Protein AF-A0A1I0ILG6-F1 (afdb_monomer_lite)

Sequence (151 aa):
MEWEKSEDKELNIEYQKSNGNYSIDEIQQIGFRLAKKLNHKEVYAVNWAGEISQEDMTELNALIQGSYPELLNTMKVISENAPDISLNTPLVNSFRKLNNNETTKELERMYLSFVTVTDNNEKMIGFDFLNKWLERELMVFKNIVETSNSD

Organism: NCBI:txid237682

InterPro domains:
  IPR043749 Protein of unknown function DUF5694 [PF18950] (8-149)

pLDDT: mean 91.31, std 6.56, range [51.69, 97.56]

Structure (mmCIF, N/CA/C/O backbone):
data_AF-A0A1I0ILG6-F1
#
_entry.id   AF-A0A1I0ILG6-F1
#
loop_
_atom_site.group_PDB
_atom_site.id
_atom_site.type_symbol
_atom_site.label_atom_id
_atom_site.label_alt_id
_atom_site.label_comp_id
_atom_site.label_asym_id
_atom_site.label_entity_id
_atom_site.label_seq_id
_atom_site.pdbx_PDB_ins_code
_atom_site.Cartn_x
_atom_site.Cartn_y
_atom_site.Cartn_z
_atom_site.occupancy
_atom_site.B_iso_or_equiv
_atom_site.auth_seq_id
_atom_site.auth_comp_id
_atom_site.auth_asym_id
_atom_site.auth_atom_id
_atom_site.pdbx_PDB_model_num
ATOM 1 N N . MET A 1 1 ? -3.965 9.941 5.230 1.00 62.03 1 MET A N 1
ATOM 2 C CA . MET A 1 1 ? -2.756 9.690 6.051 1.00 62.03 1 MET A CA 1
ATOM 3 C C . MET A 1 1 ? -2.742 8.198 6.366 1.00 62.03 1 MET A C 1
ATOM 5 O O . MET A 1 1 ? -3.813 7.615 6.350 1.00 62.03 1 MET A O 1
ATOM 9 N N . GLU A 1 2 ? -1.598 7.549 6.565 1.00 80.88 2 GLU A N 1
ATOM 10 C CA . GLU A 1 2 ? -1.542 6.154 7.048 1.00 80.88 2 GLU A CA 1
ATOM 11 C C . GLU A 1 2 ? -0.856 6.165 8.420 1.00 80.88 2 GLU A C 1
ATOM 13 O O . GLU A 1 2 ? 0.038 6.983 8.613 1.00 80.88 2 GLU A O 1
ATOM 18 N N . TRP A 1 3 ? -1.273 5.303 9.354 1.00 90.31 3 TRP A N 1
ATOM 19 C CA . TRP A 1 3 ? -0.645 5.181 10.680 1.00 90.31 3 TRP A CA 1
ATOM 20 C C . TRP A 1 3 ? 0.233 3.944 10.731 1.00 90.31 3 TRP A C 1
ATOM 22 O O . TRP A 1 3 ? -0.251 2.832 10.483 1.00 90.31 3 TRP A O 1
ATOM 32 N N . GLU A 1 4 ? 1.503 4.130 11.068 1.00 92.94 4 GLU A N 1
ATOM 33 C CA . GLU A 1 4 ? 2.430 3.023 11.266 1.00 92.94 4 GLU A CA 1
ATOM 34 C C . GLU A 1 4 ? 2.115 2.258 12.553 1.00 92.94 4 GLU A C 1
ATOM 36 O O . GLU A 1 4 ? 1.621 2.820 13.530 1.00 92.94 4 GLU A O 1
ATOM 41 N N . LYS A 1 5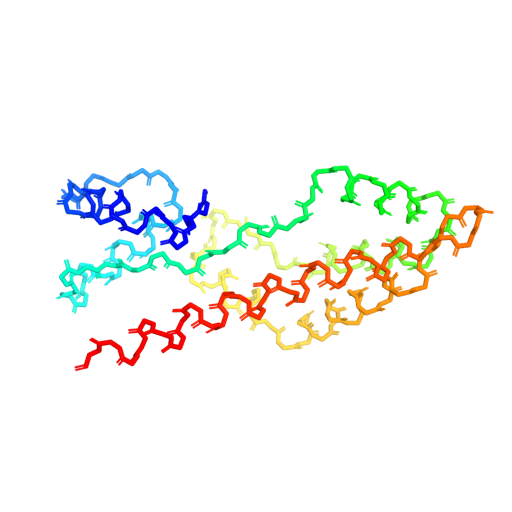 ? 2.451 0.962 12.599 1.00 92.81 5 LYS A N 1
ATOM 42 C CA . LYS A 1 5 ? 2.273 0.139 13.811 1.00 92.81 5 LYS A CA 1
ATOM 43 C C . LYS A 1 5 ? 2.966 0.735 15.048 1.00 92.81 5 LYS A C 1
ATOM 45 O O . LYS A 1 5 ? 2.531 0.499 16.170 1.00 92.81 5 LYS A O 1
ATOM 50 N N . SER A 1 6 ? 4.037 1.501 14.855 1.00 92.50 6 SER A N 1
ATOM 51 C CA . SER A 1 6 ? 4.758 2.231 15.905 1.00 92.50 6 SER A CA 1
ATOM 52 C C . SER A 1 6 ? 3.931 3.353 16.552 1.00 92.50 6 SER A C 1
ATOM 54 O O . SER A 1 6 ? 4.201 3.713 17.696 1.00 92.50 6 SER A O 1
ATOM 56 N N . GLU A 1 7 ? 2.911 3.861 15.861 1.00 94.69 7 GLU A N 1
ATOM 57 C CA . GLU A 1 7 ? 2.070 5.000 16.255 1.00 94.69 7 GLU A CA 1
ATOM 58 C C . GLU A 1 7 ? 0.694 4.560 16.799 1.00 94.69 7 GLU A C 1
ATOM 60 O O . GLU A 1 7 ? -0.251 5.347 16.907 1.00 94.69 7 GLU A O 1
ATOM 65 N N . ASP A 1 8 ? 0.552 3.278 17.147 1.00 94.31 8 ASP A N 1
ATOM 66 C CA . ASP A 1 8 ? -0.710 2.662 17.582 1.00 94.31 8 ASP A CA 1
ATOM 67 C C . ASP A 1 8 ? -1.324 3.363 18.807 1.00 94.31 8 ASP A C 1
ATOM 69 O O . ASP A 1 8 ? -2.544 3.478 18.968 1.00 94.31 8 ASP A O 1
ATOM 73 N N . LYS A 1 9 ? -0.465 3.887 19.684 1.00 95.38 9 LYS A N 1
ATOM 74 C CA . LYS A 1 9 ? -0.883 4.611 20.883 1.00 95.38 9 LYS A CA 1
ATOM 75 C C . LYS A 1 9 ? -1.496 5.964 20.529 1.00 95.38 9 LYS A C 1
ATOM 77 O O . LYS A 1 9 ? -2.545 6.324 21.066 1.00 95.38 9 LYS A O 1
ATOM 82 N N . GLU A 1 10 ? -0.845 6.718 19.655 1.00 96.00 10 GLU A N 1
ATOM 83 C CA . GLU A 1 10 ? -1.292 8.021 19.173 1.00 96.00 10 GLU A CA 1
ATOM 84 C C . GLU A 1 10 ? -2.611 7.885 18.406 1.00 96.00 10 GLU A C 1
ATOM 86 O O . GLU A 1 10 ? -3.558 8.624 18.700 1.00 96.00 10 GLU A O 1
ATOM 91 N N . LEU A 1 11 ? -2.719 6.869 17.540 1.00 95.31 11 LEU A N 1
ATOM 92 C CA . LEU A 1 11 ? -3.955 6.513 16.846 1.00 95.31 11 LEU A CA 1
ATOM 93 C C . LEU A 1 11 ? -5.109 6.301 17.835 1.00 95.31 11 LEU A C 1
ATOM 95 O O . LEU A 1 11 ? -6.198 6.853 17.664 1.00 95.31 11 LEU A O 1
ATOM 99 N N . ASN A 1 12 ? -4.882 5.527 18.899 1.00 96.06 12 ASN A N 1
ATOM 100 C CA . ASN A 1 12 ? -5.921 5.255 19.889 1.00 96.06 12 ASN A CA 1
ATOM 101 C C . ASN A 1 12 ? -6.287 6.485 20.722 1.00 96.06 12 ASN A C 1
ATOM 103 O O . ASN A 1 12 ? -7.463 6.682 21.036 1.00 96.06 12 ASN A O 1
ATOM 107 N N . ILE A 1 13 ? -5.323 7.354 21.041 1.00 96.06 13 ILE A N 1
ATOM 108 C CA . ILE A 1 13 ? -5.608 8.648 21.675 1.00 96.06 13 ILE A CA 1
ATOM 109 C C . ILE A 1 13 ? -6.537 9.480 20.784 1.00 96.06 13 ILE A C 1
ATOM 111 O O . ILE A 1 13 ? -7.475 10.102 21.292 1.00 96.06 13 ILE A O 1
ATOM 115 N N . GLU A 1 14 ? -6.297 9.494 19.475 1.00 95.12 14 GLU A N 1
ATOM 116 C CA . GLU A 1 14 ? -7.154 10.186 18.515 1.00 95.12 14 GLU A CA 1
ATOM 117 C C . GLU A 1 14 ? -8.547 9.544 18.438 1.00 95.12 14 GLU A C 1
ATOM 119 O O . GLU A 1 14 ? -9.552 10.232 18.629 1.00 95.12 14 GLU A O 1
ATOM 124 N N . TYR A 1 15 ? -8.619 8.217 18.301 1.00 95.44 15 TYR A N 1
ATOM 125 C CA . TYR A 1 15 ? -9.870 7.454 18.247 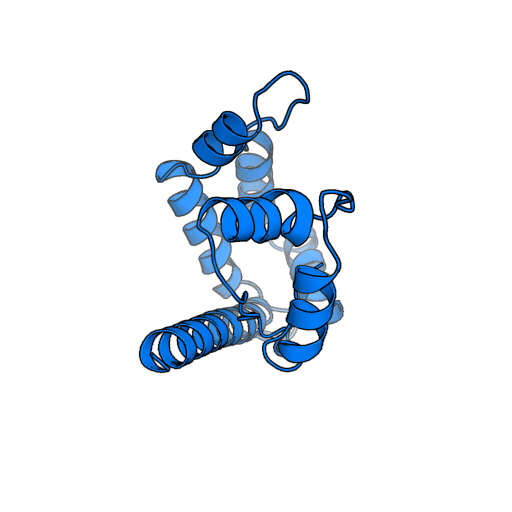1.00 95.44 15 TYR A CA 1
ATOM 126 C C . TYR A 1 15 ? -10.771 7.659 19.477 1.00 95.44 15 TYR A C 1
ATOM 128 O O . TYR A 1 15 ? -12.001 7.740 19.353 1.00 95.44 15 TYR A O 1
ATOM 136 N N . GLN A 1 16 ? -10.195 7.768 20.679 1.00 94.12 16 GLN A N 1
ATOM 137 C CA . GLN A 1 16 ? -10.979 8.058 21.885 1.00 94.12 16 GLN A CA 1
ATOM 138 C C . GLN A 1 16 ? -11.498 9.496 21.932 1.00 94.12 16 GLN A C 1
ATOM 140 O O . GLN A 1 16 ? -12.569 9.740 22.487 1.00 94.12 16 GLN A O 1
ATOM 145 N N . LYS A 1 17 ? -10.765 10.453 21.355 1.00 93.44 17 LYS A N 1
ATOM 146 C CA . LYS A 1 17 ? -11.169 11.866 21.317 1.00 93.44 17 LYS A CA 1
ATOM 147 C C . LYS A 1 17 ? -12.230 12.143 20.251 1.00 93.44 17 LYS A C 1
ATOM 149 O O . LYS A 1 17 ? -13.018 1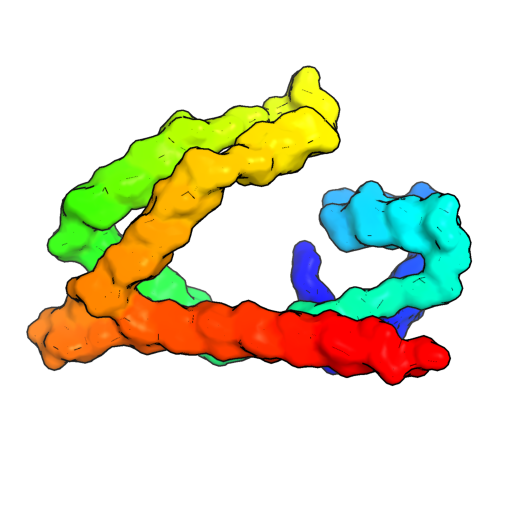3.076 20.420 1.00 93.44 17 LYS A O 1
ATOM 154 N N . SER A 1 18 ? -12.279 11.348 19.180 1.00 88.12 18 SER A N 1
ATOM 155 C CA . SER A 1 18 ? -13.248 11.484 18.086 1.00 88.12 18 SER A CA 1
ATOM 156 C C . SER A 1 18 ? -14.681 11.124 18.519 1.00 88.12 18 SER A C 1
ATOM 158 O O . SER A 1 18 ? -15.190 10.034 18.254 1.00 88.12 18 SER A O 1
ATOM 160 N N . ASN A 1 19 ? -15.365 12.072 19.165 1.00 81.12 19 ASN A N 1
ATOM 161 C CA . ASN A 1 19 ? -16.765 11.973 19.603 1.00 81.12 19 ASN A CA 1
ATOM 162 C C . ASN A 1 19 ? -17.734 12.584 18.577 1.00 81.12 19 ASN A C 1
ATOM 164 O O . ASN A 1 19 ? -18.407 13.576 18.846 1.00 81.12 19 ASN A O 1
ATOM 168 N N . GLY A 1 20 ? -17.784 12.020 17.368 1.00 79.12 20 GLY A N 1
ATOM 169 C CA . GLY A 1 20 ? -18.697 12.480 16.312 1.00 79.12 20 GLY A CA 1
ATOM 170 C C . GLY A 1 20 ? -18.213 13.696 15.512 1.00 79.12 20 GLY A C 1
ATOM 171 O O . GLY A 1 20 ? -18.815 14.015 14.490 1.00 79.12 20 GLY A O 1
ATOM 172 N N . ASN A 1 21 ? -17.115 14.337 15.926 1.00 87.44 21 ASN A N 1
ATOM 173 C CA . ASN A 1 21 ? -16.397 15.324 15.124 1.00 87.44 21 ASN A CA 1
ATOM 174 C C . ASN A 1 21 ? -15.214 14.640 14.426 1.00 87.44 21 ASN A C 1
ATOM 176 O O . ASN A 1 21 ? -14.176 14.415 15.048 1.00 87.44 21 ASN A O 1
ATOM 180 N N . TYR A 1 22 ? -15.409 14.259 13.166 1.00 89.94 22 TYR A N 1
ATOM 181 C CA . TYR A 1 22 ? -14.411 13.555 12.364 1.00 89.94 22 TYR A CA 1
ATOM 182 C C . TYR A 1 22 ? -13.782 14.511 11.353 1.00 89.94 22 TYR A C 1
ATOM 184 O O . TYR A 1 22 ? -14.492 15.282 10.703 1.00 89.94 22 TYR A O 1
ATOM 192 N N . SER A 1 23 ? -12.462 14.434 11.192 1.00 90.06 23 SER A N 1
ATOM 193 C CA . SER A 1 23 ? -11.761 15.095 10.089 1.00 90.06 23 SER A CA 1
ATOM 194 C C . SER A 1 23 ? -12.186 14.498 8.741 1.00 90.06 23 SER A C 1
ATOM 196 O O . SER A 1 23 ? -12.885 13.488 8.693 1.00 90.06 23 SER A O 1
ATOM 198 N N . ILE A 1 24 ? -11.789 15.116 7.626 1.00 88.19 24 ILE A N 1
ATOM 199 C CA . ILE A 1 24 ? -12.087 14.591 6.281 1.00 88.19 24 ILE A CA 1
ATOM 200 C C . ILE A 1 24 ? -11.286 13.318 5.936 1.00 88.19 24 ILE A C 1
ATOM 202 O O . ILE A 1 24 ? -11.551 12.699 4.911 1.00 88.19 24 ILE A O 1
ATOM 206 N N . ASP A 1 25 ? -10.325 12.921 6.775 1.00 89.06 25 ASP A N 1
ATOM 207 C CA . ASP A 1 25 ? -9.470 11.759 6.534 1.00 89.06 25 ASP A CA 1
ATOM 208 C C . ASP A 1 25 ? -10.268 10.439 6.561 1.00 89.06 25 ASP A C 1
ATOM 210 O O . ASP A 1 25 ? -11.179 10.250 7.376 1.00 89.06 25 ASP A O 1
ATOM 214 N N . GLU A 1 26 ? -9.924 9.520 5.655 1.00 87.94 26 GLU A N 1
ATOM 215 C CA . GLU A 1 26 ? -10.604 8.233 5.478 1.00 87.94 26 GLU A CA 1
ATOM 216 C C . GLU A 1 26 ? -10.576 7.368 6.746 1.00 87.94 26 GLU A C 1
ATOM 218 O O . GLU A 1 26 ? -11.582 6.733 7.080 1.00 87.94 26 GLU A O 1
ATOM 223 N N . ILE A 1 27 ? -9.477 7.393 7.506 1.00 92.25 27 ILE A N 1
ATOM 224 C CA . ILE A 1 27 ? -9.346 6.640 8.758 1.00 92.25 27 ILE A CA 1
ATOM 225 C C . ILE A 1 27 ? -10.418 7.087 9.744 1.00 92.25 27 ILE A C 1
ATOM 227 O O . ILE A 1 27 ? -11.045 6.257 10.400 1.00 92.25 27 ILE A O 1
ATOM 231 N N . GLN A 1 28 ? -10.690 8.388 9.825 1.00 93.12 28 GLN A N 1
ATOM 232 C CA . GLN A 1 28 ? -11.725 8.902 10.712 1.00 93.12 28 GLN A CA 1
ATOM 233 C C . GLN A 1 28 ? -13.131 8.693 10.134 1.00 93.12 28 GLN A C 1
ATOM 235 O O . GLN A 1 28 ? -14.037 8.233 10.836 1.00 93.12 28 GLN A O 1
ATOM 240 N N . GLN A 1 29 ? -13.330 9.012 8.851 1.00 90.38 29 GLN A N 1
ATOM 241 C CA . GLN A 1 29 ? -14.644 8.955 8.203 1.00 90.38 29 GLN A CA 1
ATOM 242 C C . GLN A 1 29 ? -15.169 7.534 8.002 1.00 90.38 29 GLN A C 1
ATOM 244 O O . GLN A 1 29 ? -16.384 7.324 8.003 1.00 90.38 29 GLN A O 1
ATOM 249 N N . ILE A 1 30 ? -14.283 6.558 7.840 1.00 89.62 30 ILE A N 1
ATOM 250 C CA . ILE A 1 30 ? -14.647 5.158 7.639 1.00 89.62 30 ILE A CA 1
ATOM 251 C C . ILE A 1 30 ? -14.214 4.343 8.851 1.00 89.62 30 ILE A C 1
ATOM 253 O O . ILE A 1 30 ? -15.076 3.794 9.539 1.00 89.62 30 ILE A O 1
ATOM 257 N N . GLY A 1 31 ? -12.915 4.313 9.153 1.00 92.06 31 GLY A N 1
ATOM 258 C CA . GLY A 1 31 ? -12.340 3.469 10.205 1.00 92.06 31 GLY A CA 1
ATOM 259 C C . GLY A 1 31 ? -12.944 3.726 11.588 1.00 92.06 31 GLY A C 1
ATOM 260 O O . GLY A 1 31 ? -13.585 2.845 12.161 1.00 92.06 31 GLY A O 1
ATOM 261 N N . PHE A 1 32 ? -12.820 4.946 12.118 1.00 95.06 32 PHE A N 1
ATOM 262 C CA . PHE A 1 32 ? -13.303 5.282 13.463 1.00 95.06 32 PHE A CA 1
ATOM 263 C C . PHE A 1 32 ? -14.821 5.176 13.570 1.00 95.06 32 PHE A C 1
ATOM 265 O O . PHE A 1 32 ? -15.345 4.662 14.560 1.00 95.06 32 PHE A O 1
ATOM 272 N N . ARG A 1 33 ? -15.551 5.644 12.552 1.00 93.88 33 ARG A N 1
ATOM 273 C CA . ARG A 1 33 ? -17.017 5.552 12.520 1.00 93.88 33 ARG A CA 1
ATOM 274 C C . ARG A 1 33 ? -17.495 4.103 12.536 1.00 93.88 33 ARG A C 1
ATOM 276 O O . ARG A 1 33 ? -18.440 3.789 13.264 1.00 93.88 33 ARG A O 1
ATOM 283 N N . LEU A 1 34 ? -16.844 3.225 11.774 1.00 93.31 34 LEU A N 1
ATOM 284 C CA . LEU A 1 34 ? -17.146 1.797 11.774 1.00 93.31 34 LEU A CA 1
ATOM 285 C C . LEU A 1 34 ? -16.802 1.160 13.125 1.00 93.31 34 LEU A C 1
ATOM 287 O O . LEU A 1 34 ? -17.647 0.470 13.695 1.00 93.31 34 LEU A O 1
ATOM 291 N N . ALA A 1 35 ? -15.622 1.458 13.673 1.00 94.94 35 ALA A N 1
ATOM 292 C CA . ALA A 1 35 ? -15.172 0.936 14.958 1.00 94.94 35 ALA A CA 1
ATOM 293 C C . ALA A 1 35 ? -16.134 1.301 16.105 1.00 94.94 35 ALA A C 1
ATOM 295 O O . ALA A 1 35 ? -16.563 0.421 16.854 1.00 94.94 35 ALA A O 1
ATOM 296 N N . LYS A 1 36 ? -16.579 2.567 16.179 1.00 94.88 36 LYS A N 1
ATOM 297 C CA . LYS A 1 36 ? -17.588 3.008 17.161 1.00 94.88 36 LYS A CA 1
ATOM 298 C C . LYS A 1 36 ? -18.924 2.293 16.962 1.00 94.88 36 LYS A C 1
ATOM 300 O O . LYS A 1 36 ? -19.527 1.861 17.938 1.00 94.88 36 LYS A O 1
ATOM 305 N N . LYS A 1 37 ? -19.386 2.133 15.714 1.00 94.56 37 LYS A N 1
ATOM 306 C CA . LYS A 1 37 ? -20.655 1.445 15.405 1.00 94.56 37 LYS A CA 1
ATOM 307 C C . LYS A 1 37 ? -20.641 -0.029 15.825 1.00 94.56 37 LYS A C 1
ATOM 309 O O . LYS A 1 37 ? -21.684 -0.563 16.193 1.00 94.56 37 LYS A O 1
ATOM 314 N N . LEU A 1 38 ? -19.477 -0.668 15.765 1.00 95.62 38 LEU A N 1
ATOM 315 C CA . LEU A 1 38 ? -19.255 -2.050 16.193 1.00 95.62 38 LEU A CA 1
ATOM 316 C C . LEU A 1 38 ? -18.852 -2.166 17.677 1.00 95.62 38 LEU A C 1
ATOM 318 O O . LEU A 1 38 ? -18.609 -3.268 18.155 1.00 95.62 38 LEU A O 1
ATOM 322 N N . ASN A 1 39 ? -18.833 -1.055 18.422 1.00 95.31 39 ASN A N 1
ATOM 323 C CA . ASN A 1 39 ? -18.444 -0.979 19.833 1.00 95.31 39 ASN A CA 1
ATOM 324 C C . ASN A 1 39 ? -17.005 -1.450 20.127 1.00 95.31 39 ASN A C 1
ATOM 326 O O . ASN A 1 39 ? -16.730 -1.956 21.217 1.00 95.31 39 ASN A O 1
ATOM 330 N N . HIS A 1 40 ? -16.073 -1.260 19.189 1.00 94.19 40 HIS A N 1
ATOM 331 C CA . HIS A 1 40 ? -14.658 -1.521 19.450 1.00 94.19 40 HIS A CA 1
ATOM 332 C C . HIS A 1 40 ? -14.093 -0.507 20.450 1.00 94.19 40 HIS A C 1
ATOM 334 O O . HIS A 1 40 ? -14.258 0.710 20.296 1.00 94.19 40 HIS A O 1
ATOM 340 N N . LYS A 1 41 ? -13.406 -1.021 21.476 1.00 94.12 41 LYS A N 1
ATOM 341 C CA . LYS A 1 41 ? -12.733 -0.205 22.497 1.00 94.12 41 LYS A CA 1
ATOM 342 C C . LYS A 1 41 ? -11.503 0.498 21.951 1.00 94.12 41 LYS A C 1
ATOM 344 O O . LYS A 1 41 ? -11.221 1.598 22.401 1.00 94.12 41 LYS A O 1
ATOM 349 N N . GLU A 1 42 ? -10.831 -0.100 20.983 1.00 94.62 42 GLU A N 1
ATOM 350 C CA . GLU A 1 42 ? -9.604 0.397 20.368 1.00 94.62 42 GLU A CA 1
ATOM 351 C C . GLU A 1 42 ? -9.576 0.058 18.875 1.00 94.62 42 GLU A C 1
ATOM 353 O O . GLU A 1 42 ? -10.420 -0.692 18.379 1.00 94.62 42 GLU A O 1
ATOM 358 N N . VAL A 1 43 ? -8.642 0.674 18.163 1.00 95.06 43 VAL A N 1
ATOM 359 C CA . VAL A 1 43 ? -8.338 0.429 16.749 1.00 95.06 43 VAL A CA 1
ATOM 360 C C . VAL A 1 43 ? -6.842 0.177 16.622 1.00 95.06 43 VAL A C 1
ATOM 362 O O . VAL A 1 43 ? -6.085 0.659 17.456 1.00 95.06 43 VAL A O 1
ATOM 365 N N . TYR A 1 44 ? -6.410 -0.541 15.590 1.00 95.12 44 TYR A N 1
ATOM 366 C CA . TYR A 1 44 ? -5.002 -0.906 15.455 1.00 95.12 44 TYR A CA 1
ATOM 367 C C . TYR A 1 44 ? -4.401 -0.343 14.174 1.00 95.12 44 TYR A C 1
ATOM 369 O O . TYR A 1 44 ? -4.903 -0.595 13.076 1.00 95.12 44 TYR A O 1
ATOM 377 N N . ALA A 1 45 ? -3.303 0.389 14.318 1.00 95.12 45 ALA A N 1
ATOM 378 C CA . ALA A 1 45 ? -2.414 0.706 13.220 1.00 95.12 45 ALA A CA 1
ATOM 379 C C . ALA A 1 45 ? -1.727 -0.588 12.776 1.00 95.12 45 ALA A C 1
ATOM 381 O O . ALA A 1 45 ? -1.258 -1.367 13.605 1.00 95.12 45 ALA A O 1
ATOM 382 N N . VAL A 1 46 ? -1.678 -0.843 11.471 1.00 94.88 46 VAL A N 1
ATOM 383 C CA . VAL A 1 46 ? -1.018 -2.038 10.913 1.00 94.88 46 VAL A CA 1
ATOM 384 C C . VAL A 1 46 ? -0.035 -1.702 9.802 1.00 94.88 46 VAL A C 1
ATOM 386 O O . VAL A 1 46 ? 0.688 -2.591 9.354 1.00 94.88 46 VAL A O 1
ATOM 389 N N . ASN A 1 47 ? 0.021 -0.437 9.372 1.00 93.56 47 ASN A N 1
ATOM 390 C CA . ASN A 1 47 ? 0.902 -0.028 8.292 1.00 93.56 47 ASN A CA 1
ATOM 391 C C . ASN A 1 47 ? 2.376 -0.158 8.691 1.00 93.56 47 ASN A C 1
ATOM 393 O O . ASN A 1 47 ? 2.741 -0.117 9.871 1.00 93.56 47 ASN A O 1
ATOM 397 N N . TRP A 1 48 ? 3.217 -0.245 7.672 1.00 92.38 48 TRP A N 1
ATOM 398 C CA . TRP A 1 48 ? 4.655 -0.089 7.776 1.00 92.38 48 TRP A CA 1
ATOM 399 C C . TRP A 1 48 ? 5.115 0.647 6.521 1.00 92.38 48 TRP A C 1
ATOM 401 O O . TRP A 1 48 ? 4.925 0.145 5.416 1.00 92.38 48 TRP A O 1
ATOM 411 N N . ALA A 1 49 ? 5.662 1.855 6.668 1.00 79.12 49 ALA A N 1
ATOM 412 C CA . ALA A 1 49 ? 6.039 2.676 5.515 1.00 79.12 49 ALA A CA 1
ATOM 413 C C . ALA A 1 49 ? 7.145 2.026 4.663 1.00 79.12 49 ALA A C 1
ATOM 415 O O . ALA A 1 49 ? 7.215 2.254 3.455 1.00 79.12 49 ALA A O 1
ATOM 416 N N . GLY A 1 50 ? 7.957 1.165 5.282 1.00 84.12 50 GLY A N 1
ATOM 417 C CA . GLY A 1 50 ? 9.051 0.460 4.630 1.00 84.12 50 GLY A CA 1
ATOM 418 C C . GLY A 1 50 ? 10.133 1.390 4.096 1.00 84.12 50 GLY A C 1
ATOM 419 O O . GLY A 1 50 ? 10.278 2.525 4.544 1.00 84.12 50 GLY A O 1
ATOM 420 N N . GLU A 1 51 ? 10.908 0.887 3.138 1.00 86.88 51 GLU A N 1
ATOM 421 C CA . GLU A 1 51 ? 12.037 1.610 2.535 1.00 86.88 51 GLU A CA 1
ATOM 422 C C . GLU A 1 51 ? 11.722 2.179 1.141 1.00 86.88 51 GLU A C 1
ATOM 424 O O . GLU A 1 51 ? 12.631 2.560 0.397 1.00 86.88 51 GLU A O 1
ATOM 429 N N . ILE A 1 52 ? 10.442 2.226 0.751 1.00 89.75 52 ILE A N 1
ATOM 430 C CA . ILE A 1 52 ? 10.041 2.842 -0.519 1.00 89.75 52 ILE A CA 1
ATOM 431 C C . ILE A 1 52 ? 10.117 4.355 -0.360 1.00 89.75 52 ILE A C 1
ATOM 433 O O . ILE A 1 52 ? 9.286 4.981 0.296 1.00 89.75 52 ILE A O 1
ATOM 437 N N . SER A 1 53 ? 11.118 4.951 -0.990 1.00 90.75 53 SER A N 1
ATOM 438 C CA . SER A 1 53 ? 11.312 6.392 -0.992 1.00 90.75 53 SER A CA 1
ATOM 439 C C . SER A 1 53 ? 10.575 7.063 -2.154 1.00 90.75 53 SER A C 1
ATOM 441 O O . SER A 1 53 ? 10.238 6.451 -3.171 1.00 90.75 53 SER A O 1
ATOM 443 N N . GLN A 1 54 ? 10.376 8.377 -2.038 1.00 90.88 54 GLN A N 1
ATOM 444 C CA . GLN A 1 54 ? 9.890 9.199 -3.149 1.00 90.88 54 GLN A CA 1
ATOM 445 C C . GLN A 1 54 ? 10.833 9.135 -4.364 1.00 90.88 54 GLN A C 1
ATOM 447 O O . GLN A 1 54 ? 10.381 9.256 -5.505 1.00 90.88 54 GLN A O 1
ATOM 452 N N . GLU A 1 55 ? 12.135 8.958 -4.129 1.00 93.19 55 GLU A N 1
ATOM 453 C CA . GLU A 1 55 ? 13.138 8.831 -5.185 1.00 93.19 55 GLU A CA 1
ATOM 454 C C . GLU A 1 55 ? 12.929 7.542 -5.983 1.00 93.19 55 GLU A C 1
ATOM 456 O O . GLU A 1 55 ? 12.841 7.622 -7.204 1.00 93.19 55 GLU A O 1
ATOM 461 N N . ASP A 1 56 ? 12.697 6.406 -5.312 1.00 93.56 56 ASP A N 1
ATOM 462 C CA . ASP A 1 56 ? 12.402 5.122 -5.970 1.00 93.56 56 ASP A CA 1
ATOM 463 C C . ASP A 1 56 ? 11.204 5.238 -6.927 1.00 93.56 56 ASP A C 1
ATOM 465 O O . ASP A 1 56 ? 11.254 4.790 -8.074 1.00 93.56 56 ASP A O 1
ATOM 469 N N . MET A 1 57 ? 10.122 5.887 -6.477 1.00 92.31 57 MET A N 1
ATOM 470 C CA . MET A 1 57 ? 8.928 6.103 -7.304 1.00 92.31 57 MET A CA 1
ATOM 471 C C . MET A 1 57 ? 9.212 7.022 -8.496 1.00 92.31 57 MET A C 1
ATOM 473 O O . MET A 1 57 ? 8.716 6.797 -9.602 1.00 92.31 57 MET A O 1
ATOM 477 N N . THR A 1 58 ? 9.991 8.080 -8.266 1.00 95.31 58 THR A N 1
ATOM 478 C CA . THR A 1 58 ? 10.296 9.084 -9.291 1.00 95.31 58 THR A CA 1
ATOM 479 C C . THR A 1 58 ? 11.219 8.505 -10.362 1.00 95.31 58 THR A C 1
ATOM 481 O O . THR A 1 58 ? 10.969 8.718 -11.549 1.00 95.31 58 THR A O 1
ATOM 484 N N . GLU A 1 59 ? 12.234 7.738 -9.958 1.00 96.12 59 GLU A N 1
ATOM 485 C CA . GLU A 1 59 ? 13.166 7.042 -10.850 1.00 96.12 59 GLU A CA 1
ATOM 486 C C . GLU A 1 59 ? 12.427 6.013 -11.715 1.00 96.12 59 GLU A C 1
ATOM 488 O O . GLU A 1 59 ? 12.513 6.068 -12.945 1.00 96.12 59 GLU A O 1
ATOM 493 N N . LEU A 1 60 ? 11.622 5.141 -11.094 1.00 96.56 60 LEU A N 1
ATOM 494 C CA . LEU A 1 60 ? 10.818 4.149 -11.809 1.00 96.56 60 LEU A CA 1
ATOM 495 C C . LEU A 1 60 ? 9.893 4.810 -12.840 1.00 96.56 60 LEU A C 1
ATOM 497 O O . LEU A 1 60 ? 9.876 4.418 -14.008 1.00 96.56 60 LEU A O 1
ATOM 501 N N . ASN A 1 61 ? 9.147 5.841 -12.434 1.00 96.00 61 ASN A N 1
ATOM 502 C CA . ASN A 1 61 ? 8.235 6.540 -13.335 1.00 96.00 61 ASN A CA 1
ATOM 503 C C . ASN A 1 61 ? 8.978 7.227 -14.494 1.00 96.00 61 ASN A C 1
ATOM 505 O O . ASN A 1 61 ? 8.518 7.161 -15.634 1.00 96.00 61 ASN A O 1
ATOM 509 N N . ALA A 1 62 ? 10.125 7.861 -14.234 1.00 96.69 62 ALA A N 1
ATOM 510 C CA . ALA A 1 62 ? 10.917 8.510 -15.277 1.00 96.69 62 ALA A CA 1
ATOM 511 C C . ALA A 1 62 ? 11.400 7.504 -16.336 1.00 96.69 62 ALA A C 1
ATOM 513 O O . ALA A 1 62 ? 11.281 7.770 -17.535 1.00 96.69 62 ALA A O 1
ATOM 514 N N . LEU A 1 63 ? 11.876 6.330 -15.908 1.00 97.38 63 LEU A N 1
ATOM 515 C CA . LEU A 1 63 ? 12.294 5.264 -16.821 1.00 97.38 63 LEU A CA 1
ATOM 516 C C . LEU A 1 63 ? 11.125 4.736 -17.647 1.00 97.38 63 LEU A C 1
ATOM 518 O O . LEU A 1 63 ? 11.248 4.620 -18.867 1.00 97.38 63 LEU A O 1
ATOM 522 N N . ILE A 1 64 ? 9.975 4.477 -17.016 1.00 97.12 64 ILE A N 1
ATOM 523 C CA . ILE A 1 64 ? 8.780 4.008 -17.726 1.00 97.12 64 ILE A CA 1
ATOM 524 C C . ILE A 1 64 ? 8.362 5.010 -18.807 1.00 97.12 64 ILE A C 1
ATOM 526 O O . ILE A 1 64 ? 8.123 4.621 -19.951 1.00 97.12 64 ILE A O 1
ATOM 530 N N . GLN A 1 65 ? 8.319 6.303 -18.470 1.00 96.50 65 GLN A N 1
ATOM 531 C CA . GLN A 1 65 ? 7.937 7.350 -19.417 1.00 96.50 65 GLN A CA 1
ATOM 532 C C . GLN A 1 65 ? 8.926 7.506 -20.578 1.00 96.50 65 GLN A C 1
ATOM 534 O O . GLN A 1 65 ? 8.497 7.787 -21.697 1.00 96.50 65 GLN A O 1
ATOM 539 N N . GLY A 1 66 ? 10.226 7.343 -20.321 1.00 96.25 66 GLY A N 1
ATOM 540 C CA . GLY A 1 66 ? 11.273 7.533 -21.326 1.00 96.25 66 GLY A CA 1
ATOM 541 C C . GLY A 1 66 ? 11.492 6.331 -22.246 1.00 96.25 66 GLY A C 1
ATOM 542 O O . GLY A 1 66 ? 11.753 6.519 -23.434 1.00 96.25 66 GLY A O 1
ATOM 543 N N . SER A 1 67 ? 11.377 5.113 -21.710 1.00 96.69 67 SER A N 1
ATOM 544 C CA . SER A 1 67 ? 11.933 3.916 -22.357 1.00 96.69 67 SER A CA 1
ATOM 545 C C . SER A 1 67 ? 10.963 2.738 -22.484 1.00 96.69 67 SER A C 1
ATOM 547 O O . SER A 1 67 ? 11.257 1.808 -23.231 1.00 96.69 67 SER A O 1
ATOM 549 N N . TYR A 1 68 ? 9.800 2.761 -21.819 1.00 96.94 68 TYR A N 1
ATOM 550 C CA . TYR A 1 68 ? 8.856 1.632 -21.804 1.00 96.94 68 TYR A CA 1
ATOM 551 C C . TYR A 1 68 ? 7.459 2.044 -22.308 1.00 96.94 68 TYR A C 1
ATOM 553 O O . TYR A 1 68 ? 6.498 2.081 -21.534 1.00 96.94 68 TYR A O 1
ATOM 561 N N . PRO A 1 69 ? 7.296 2.338 -23.615 1.00 95.94 69 PRO A N 1
ATOM 562 C CA . PRO A 1 69 ? 6.042 2.857 -24.168 1.00 95.94 69 PRO A CA 1
ATOM 563 C C . PRO A 1 69 ? 4.857 1.888 -24.042 1.00 95.94 69 PRO A C 1
ATOM 565 O O . PRO A 1 69 ? 3.728 2.335 -23.848 1.00 95.94 69 PRO A O 1
ATOM 568 N N . GLU A 1 70 ? 5.087 0.574 -24.116 1.00 94.94 70 GLU A N 1
ATOM 569 C CA . GLU A 1 70 ? 4.031 -0.437 -23.940 1.00 94.94 70 GLU A CA 1
ATOM 570 C C . GLU A 1 70 ? 3.509 -0.477 -22.498 1.00 94.94 70 GLU A C 1
ATOM 572 O O . GLU A 1 70 ? 2.299 -0.538 -22.262 1.00 94.94 70 GLU A O 1
ATOM 577 N N . LEU A 1 71 ? 4.418 -0.374 -21.526 1.00 95.44 71 LEU A N 1
ATOM 578 C CA . LEU A 1 71 ? 4.072 -0.291 -20.112 1.00 95.44 71 LEU A CA 1
ATOM 579 C C . LEU A 1 71 ? 3.344 1.019 -19.806 1.00 95.44 71 LEU A C 1
ATOM 581 O O . LEU A 1 71 ? 2.281 1.006 -19.190 1.00 95.44 71 LEU A O 1
ATOM 585 N N . LEU A 1 72 ? 3.845 2.141 -20.326 1.00 96.12 72 LEU A N 1
ATOM 586 C CA . LEU A 1 72 ? 3.169 3.431 -20.220 1.00 96.12 72 LEU A CA 1
ATOM 587 C C . LEU A 1 72 ? 1.751 3.380 -20.811 1.00 96.12 72 LEU A C 1
ATOM 589 O O . LEU A 1 72 ? 0.818 3.935 -20.231 1.00 96.12 72 LEU A O 1
ATOM 593 N N . ASN A 1 73 ? 1.569 2.714 -21.954 1.00 95.06 73 ASN A N 1
ATOM 594 C CA . ASN A 1 73 ? 0.251 2.520 -22.552 1.00 95.06 73 ASN A CA 1
ATOM 595 C C . ASN A 1 73 ? -0.656 1.656 -21.665 1.00 95.06 73 ASN A C 1
ATOM 597 O O . ASN A 1 73 ? -1.816 2.000 -21.466 1.00 95.06 73 ASN A O 1
ATOM 601 N N . THR A 1 74 ? -0.124 0.582 -21.079 1.00 93.31 74 THR A N 1
ATOM 602 C CA . THR A 1 74 ? -0.863 -0.271 -20.133 1.00 93.31 74 THR A CA 1
ATOM 603 C C . THR A 1 74 ? -1.352 0.532 -18.926 1.00 93.31 74 THR A C 1
ATOM 605 O O . THR A 1 74 ? -2.531 0.471 -18.586 1.00 93.31 74 THR A O 1
ATOM 608 N N . MET A 1 75 ? -0.482 1.356 -18.331 1.00 93.25 75 MET A N 1
ATOM 609 C CA . MET A 1 75 ? -0.844 2.243 -17.218 1.00 93.25 75 MET A CA 1
ATOM 610 C C . MET A 1 75 ? -1.952 3.232 -17.606 1.00 93.25 75 MET A C 1
ATOM 612 O O . MET A 1 75 ? -2.886 3.446 -16.835 1.00 93.25 75 MET A O 1
ATOM 616 N N . LYS A 1 76 ? -1.879 3.812 -18.812 1.00 93.38 76 LYS A N 1
ATOM 617 C CA . LYS A 1 76 ? -2.917 4.718 -19.331 1.00 93.38 76 LYS A CA 1
ATOM 618 C C . LYS A 1 76 ? -4.259 4.015 -19.495 1.00 93.38 76 LYS A C 1
ATOM 620 O O . LYS A 1 76 ?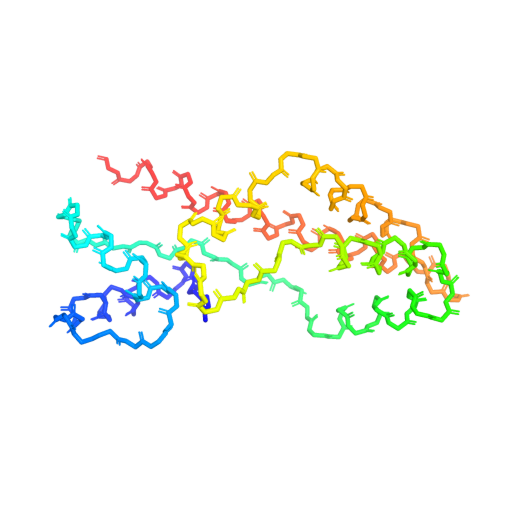 -5.251 4.516 -18.985 1.00 93.38 76 LYS A O 1
ATOM 625 N N . VAL A 1 77 ? -4.281 2.844 -20.132 1.00 92.12 77 VAL A N 1
ATOM 626 C CA . VAL A 1 77 ? -5.511 2.063 -20.343 1.00 92.12 77 VAL A CA 1
ATOM 627 C C . VAL A 1 77 ? -6.167 1.697 -19.011 1.00 92.12 77 VAL A C 1
ATOM 629 O O . VAL A 1 77 ? -7.373 1.870 -18.857 1.00 92.12 77 VAL A O 1
ATOM 632 N N . ILE A 1 78 ? -5.385 1.253 -18.023 1.00 90.44 78 ILE A N 1
ATOM 633 C CA . ILE A 1 78 ? -5.902 0.956 -16.678 1.00 90.44 78 ILE A CA 1
ATOM 634 C C . ILE A 1 78 ? -6.487 2.218 -16.036 1.00 90.44 78 ILE A C 1
ATOM 636 O O . ILE A 1 78 ? -7.577 2.170 -15.470 1.00 90.44 78 ILE A O 1
ATOM 640 N N . SER A 1 79 ? -5.794 3.354 -16.147 1.00 88.69 79 SER A N 1
ATOM 641 C CA . SER A 1 79 ? -6.270 4.629 -15.605 1.00 88.69 79 SER A CA 1
ATOM 642 C C . SER A 1 79 ? -7.548 5.129 -16.285 1.00 88.69 79 SER A C 1
ATOM 644 O O . SER A 1 79 ? -8.396 5.704 -15.611 1.00 88.69 79 SER A O 1
ATOM 646 N N . GLU A 1 80 ? -7.690 4.950 -17.597 1.00 89.75 80 GLU A N 1
ATOM 647 C CA . GLU A 1 80 ? -8.874 5.359 -18.365 1.00 89.75 80 GLU A CA 1
ATOM 648 C C . GLU A 1 80 ? -10.082 4.456 -18.088 1.00 89.75 80 GLU A C 1
ATOM 650 O O . GLU A 1 80 ? -11.219 4.926 -18.083 1.00 89.75 80 GLU A O 1
ATOM 655 N N . ASN A 1 81 ? -9.834 3.173 -17.815 1.00 87.06 81 ASN A N 1
ATOM 656 C CA . ASN A 1 81 ? -10.864 2.200 -17.458 1.00 87.06 81 ASN A CA 1
ATOM 657 C C . ASN A 1 81 ? -11.193 2.188 -15.957 1.00 87.06 81 ASN A C 1
ATOM 659 O O . ASN A 1 81 ? -12.112 1.478 -15.533 1.00 87.06 81 ASN A O 1
ATOM 663 N N . ALA A 1 82 ? -10.460 2.953 -15.143 1.00 83.50 82 ALA A N 1
ATOM 664 C CA . ALA A 1 82 ? -10.716 3.045 -13.718 1.00 83.50 82 ALA A CA 1
ATOM 665 C C . ALA A 1 82 ? -12.133 3.605 -13.468 1.00 83.50 82 ALA A C 1
ATOM 667 O O . ALA A 1 82 ? -12.555 4.566 -14.118 1.00 83.50 82 ALA A O 1
ATOM 668 N N . PRO A 1 83 ? -12.897 3.030 -12.523 1.00 82.25 83 PRO A N 1
ATOM 669 C CA . PRO A 1 83 ? -14.217 3.538 -12.180 1.00 82.25 83 PRO A CA 1
ATOM 670 C C . PRO A 1 83 ? -14.187 5.016 -11.777 1.00 82.25 83 PRO A C 1
ATOM 672 O O . PRO A 1 83 ? -13.460 5.393 -10.861 1.00 82.25 83 PRO A O 1
ATOM 675 N N . ASP A 1 84 ? -15.046 5.830 -12.394 1.00 79.62 84 ASP A N 1
ATOM 676 C CA . ASP A 1 84 ? -15.216 7.230 -11.998 1.00 79.62 84 ASP A CA 1
ATOM 677 C C . ASP A 1 84 ? -15.697 7.344 -10.540 1.00 79.62 84 ASP A C 1
ATOM 679 O O . ASP A 1 84 ? -16.694 6.724 -10.135 1.00 79.62 84 ASP A O 1
ATOM 683 N N . ILE A 1 85 ? -14.993 8.165 -9.757 1.00 80.00 85 ILE A N 1
ATOM 684 C CA . ILE A 1 85 ? -15.353 8.509 -8.382 1.00 80.00 85 ILE A CA 1
ATOM 685 C C . ILE A 1 85 ? -16.022 9.882 -8.405 1.00 80.00 85 ILE A C 1
ATOM 687 O O . ILE A 1 85 ? -15.398 10.927 -8.244 1.00 80.00 85 ILE A O 1
ATOM 691 N N . SER A 1 86 ? -17.338 9.861 -8.586 1.00 81.25 86 SER A N 1
ATOM 692 C CA . SER A 1 86 ? -18.166 11.064 -8.621 1.00 81.25 86 SER A CA 1
ATOM 693 C C . SER A 1 86 ? -18.832 11.343 -7.273 1.00 81.25 86 SER A C 1
ATOM 695 O O . SER A 1 86 ? -19.320 10.422 -6.616 1.00 81.25 86 SER A O 1
ATOM 697 N N . LEU A 1 87 ? -18.987 12.628 -6.927 1.00 82.31 87 LEU A N 1
ATOM 698 C CA . LEU A 1 87 ? -19.807 13.086 -5.791 1.00 82.31 87 LEU A CA 1
ATOM 699 C C . LEU A 1 87 ? -21.279 12.646 -5.892 1.00 82.31 87 LEU A C 1
ATOM 701 O O . LEU A 1 87 ? -21.983 12.601 -4.886 1.00 82.31 87 LEU A O 1
ATOM 705 N N . ASN A 1 88 ? -21.740 12.292 -7.094 1.00 86.94 88 ASN A N 1
ATOM 706 C CA . ASN A 1 88 ? -23.099 11.807 -7.337 1.00 86.94 88 ASN A CA 1
ATOM 707 C C . ASN A 1 88 ? -23.252 10.295 -7.099 1.00 86.94 88 ASN A C 1
ATOM 709 O O . ASN A 1 88 ? -24.363 9.770 -7.163 1.00 86.94 88 ASN A O 1
ATOM 713 N N . THR A 1 89 ? -22.154 9.578 -6.846 1.00 83.94 89 THR A N 1
ATOM 714 C CA . THR A 1 89 ? -22.171 8.139 -6.575 1.00 83.94 89 THR A CA 1
ATOM 715 C C . THR A 1 89 ? -21.981 7.899 -5.078 1.00 83.94 89 THR A C 1
ATOM 717 O O . THR A 1 89 ? -21.013 8.394 -4.503 1.00 83.94 89 THR A O 1
ATOM 720 N N . PRO A 1 90 ? -22.856 7.114 -4.416 1.00 85.12 90 PRO A N 1
ATOM 721 C CA . PRO A 1 90 ? -22.624 6.717 -3.033 1.00 85.12 90 PRO A CA 1
ATOM 722 C C . PRO A 1 90 ? -21.254 6.053 -2.878 1.00 85.12 90 PRO A C 1
ATOM 724 O O . PRO A 1 90 ? -20.936 5.129 -3.625 1.00 85.12 90 PRO A O 1
ATOM 727 N N . LEU A 1 91 ? -20.480 6.467 -1.874 1.00 80.06 91 LEU A N 1
ATOM 728 C CA . LEU A 1 91 ? -19.096 6.025 -1.664 1.00 80.06 91 LEU A CA 1
ATOM 729 C C . LEU A 1 91 ? -18.936 4.491 -1.659 1.00 80.06 91 LEU A C 1
ATOM 731 O O . LEU A 1 91 ? -18.020 3.952 -2.272 1.00 80.06 91 LEU A O 1
ATOM 735 N N . VAL A 1 92 ? -19.885 3.769 -1.050 1.00 83.38 92 VAL A N 1
ATOM 736 C CA . VAL A 1 92 ? -19.911 2.293 -1.041 1.00 83.38 92 VAL A CA 1
ATOM 737 C C . VAL A 1 92 ? -19.992 1.681 -2.446 1.00 83.38 92 VAL A C 1
ATOM 739 O O . VAL A 1 92 ? -19.431 0.617 -2.694 1.00 83.38 92 VAL A O 1
ATOM 742 N N . ASN A 1 93 ? -20.676 2.343 -3.381 1.00 87.00 93 ASN A N 1
ATOM 743 C CA . ASN A 1 93 ? -20.758 1.887 -4.763 1.00 87.00 93 ASN A CA 1
ATOM 744 C C . ASN A 1 93 ? -19.453 2.177 -5.508 1.00 87.00 93 ASN A C 1
ATOM 746 O O . ASN A 1 93 ? -19.045 1.346 -6.312 1.00 87.00 93 ASN A O 1
ATOM 750 N N . SER A 1 94 ? -18.784 3.297 -5.217 1.00 86.00 94 SER A N 1
ATOM 751 C CA . SER A 1 94 ? -17.454 3.597 -5.760 1.00 86.00 94 SER A CA 1
ATOM 752 C C . SER A 1 94 ? -16.438 2.540 -5.322 1.00 86.00 94 SER A C 1
ATOM 754 O O . SER A 1 94 ? -15.838 1.895 -6.175 1.00 86.00 94 SER A O 1
ATOM 756 N N . PHE A 1 95 ? -16.348 2.244 -4.020 1.00 83.94 95 PHE A N 1
ATOM 757 C CA . PHE A 1 95 ? -15.473 1.178 -3.514 1.00 83.94 95 PHE A CA 1
ATOM 758 C C . PHE A 1 95 ? -15.807 -0.199 -4.096 1.00 83.94 95 PHE A C 1
ATOM 760 O O . PHE A 1 95 ? -14.906 -0.958 -4.438 1.00 83.94 95 PHE A O 1
ATOM 767 N N . ARG A 1 96 ? -17.094 -0.530 -4.273 1.00 86.56 96 ARG A N 1
ATOM 768 C CA . ARG A 1 96 ? -17.482 -1.795 -4.915 1.00 86.56 96 ARG A CA 1
ATOM 769 C C . ARG A 1 96 ? -17.009 -1.877 -6.367 1.00 86.56 96 ARG A C 1
ATOM 771 O O . ARG A 1 96 ? -16.620 -2.953 -6.796 1.00 86.56 96 ARG A O 1
ATOM 778 N N . LYS A 1 97 ? -17.059 -0.773 -7.118 1.00 87.12 97 LYS A N 1
ATOM 779 C CA . LYS A 1 97 ? -16.553 -0.744 -8.497 1.00 87.12 97 LYS A CA 1
ATOM 780 C C . LYS A 1 97 ? -15.032 -0.881 -8.545 1.00 87.12 97 LYS A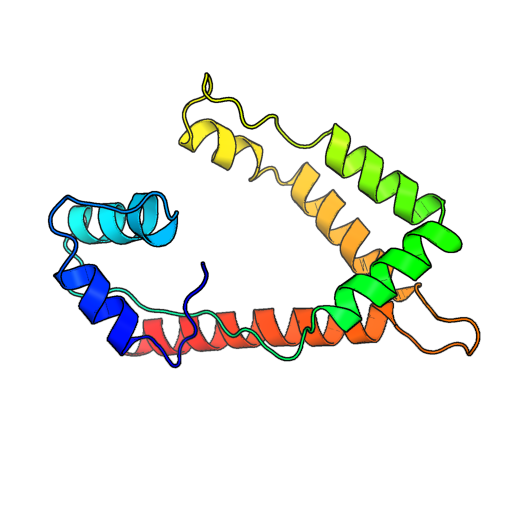 C 1
ATOM 782 O O . LYS A 1 97 ? -14.540 -1.550 -9.442 1.00 87.12 97 LYS A O 1
ATOM 787 N N . LEU A 1 98 ? -14.316 -0.270 -7.597 1.00 84.81 98 LEU A N 1
ATOM 788 C CA . LEU A 1 98 ? -12.860 -0.409 -7.477 1.00 84.81 98 LEU A CA 1
ATOM 789 C C . LEU A 1 98 ? -12.456 -1.850 -7.124 1.00 84.81 98 LEU A C 1
ATOM 791 O O . LEU A 1 98 ? -11.472 -2.356 -7.649 1.00 84.81 98 LEU A O 1
ATOM 795 N N . ASN A 1 99 ? -13.262 -2.540 -6.313 1.00 86.19 99 ASN A N 1
ATOM 796 C CA . ASN A 1 99 ? -13.094 -3.958 -5.983 1.00 86.19 99 ASN A CA 1
ATOM 797 C C . ASN A 1 99 ? -13.618 -4.882 -7.100 1.00 86.19 99 ASN A C 1
ATOM 799 O O . ASN A 1 99 ? -14.503 -5.714 -6.880 1.00 86.19 99 ASN A O 1
ATOM 803 N N . ASN A 1 100 ? -13.086 -4.720 -8.311 1.00 88.12 100 ASN A N 1
ATOM 804 C CA . ASN A 1 100 ? -13.401 -5.554 -9.465 1.00 88.12 100 ASN A CA 1
ATOM 805 C C . ASN A 1 100 ? -12.243 -6.514 -9.775 1.00 88.12 100 ASN A C 1
ATOM 807 O O . ASN A 1 100 ? -11.149 -6.079 -10.117 1.00 88.12 100 ASN A O 1
ATOM 811 N N . ASN A 1 101 ? -12.518 -7.822 -9.739 1.00 90.69 101 ASN A N 1
ATOM 812 C CA . ASN A 1 101 ? -11.523 -8.874 -9.982 1.00 90.69 101 ASN A CA 1
ATOM 813 C C . ASN A 1 101 ? -10.799 -8.771 -11.335 1.00 90.69 101 ASN A C 1
ATOM 815 O O . ASN A 1 101 ? -9.661 -9.218 -11.450 1.00 90.69 101 ASN A O 1
ATOM 819 N N . GLU A 1 102 ? -11.458 -8.270 -12.378 1.00 89.06 102 GLU A N 1
ATOM 820 C CA . GLU A 1 102 ? -10.849 -8.081 -13.695 1.00 89.06 102 GLU A CA 1
ATOM 821 C C . GLU A 1 102 ? -9.816 -6.954 -13.648 1.00 89.06 102 GLU A C 1
ATOM 823 O O . GLU A 1 102 ? -8.651 -7.186 -13.969 1.00 89.06 102 GLU A O 1
ATOM 828 N N . THR A 1 103 ? -10.205 -5.793 -13.116 1.00 86.94 103 THR A N 1
ATOM 829 C CA . THR A 1 103 ? -9.307 -4.652 -12.898 1.00 86.94 103 THR A CA 1
ATOM 830 C C . THR A 1 103 ? -8.157 -5.007 -11.954 1.00 86.94 103 THR A C 1
ATOM 832 O O . THR A 1 103 ? -7.015 -4.642 -12.216 1.00 86.94 103 THR A O 1
ATOM 835 N N . THR A 1 104 ? -8.411 -5.782 -10.892 1.00 89.06 104 THR A N 1
ATOM 836 C CA . THR A 1 104 ? -7.359 -6.277 -9.990 1.00 89.06 104 THR A CA 1
ATOM 837 C C . THR A 1 104 ? -6.314 -7.094 -10.747 1.00 89.06 104 THR A C 1
ATOM 839 O O . THR A 1 104 ? -5.123 -6.838 -10.605 1.00 89.06 104 THR A O 1
ATOM 842 N N . LYS A 1 105 ? -6.731 -8.018 -11.621 1.00 91.50 105 LYS A N 1
ATOM 843 C CA . LYS A 1 105 ? -5.794 -8.816 -12.431 1.00 91.50 105 LYS A CA 1
ATOM 844 C C . LYS A 1 105 ? -5.006 -7.975 -13.433 1.00 91.50 105 LYS A C 1
ATOM 846 O O . LYS A 1 105 ? -3.882 -8.328 -13.784 1.00 91.50 105 LYS A O 1
ATOM 851 N N . GLU A 1 106 ? -5.598 -6.911 -13.965 1.00 91.31 106 GLU A N 1
ATOM 852 C CA . GLU A 1 106 ? -4.892 -5.969 -14.841 1.00 91.31 106 GLU A CA 1
ATOM 853 C C . GLU A 1 106 ? -3.835 -5.175 -14.073 1.00 91.31 106 GLU A C 1
ATOM 855 O O . GLU A 1 106 ? -2.693 -5.098 -14.527 1.00 91.31 106 GLU A O 1
ATOM 860 N N . LEU A 1 107 ? -4.177 -4.680 -12.882 1.00 91.56 107 LEU A N 1
ATOM 861 C CA . LEU A 1 107 ? -3.239 -4.011 -11.982 1.00 91.56 107 LEU A CA 1
ATOM 862 C C . LEU A 1 107 ? -2.088 -4.937 -11.576 1.00 91.56 107 LEU A C 1
ATOM 864 O O . LEU A 1 107 ? -0.932 -4.547 -11.687 1.00 91.56 107 LEU A O 1
ATOM 868 N N . GLU A 1 108 ? -2.375 -6.177 -11.177 1.00 91.94 108 GLU A N 1
ATOM 869 C CA . GLU A 1 108 ? -1.351 -7.178 -10.840 1.00 91.94 108 GLU A CA 1
ATOM 870 C C . GLU A 1 108 ? -0.394 -7.433 -12.012 1.00 91.94 108 GLU A C 1
ATOM 872 O O . GLU A 1 108 ? 0.825 -7.447 -11.834 1.00 91.94 108 GLU A O 1
ATOM 877 N N . ARG A 1 109 ? -0.926 -7.588 -13.232 1.00 93.25 109 ARG A N 1
ATOM 878 C CA . ARG A 1 109 ? -0.105 -7.754 -14.441 1.00 93.25 109 ARG A CA 1
ATOM 879 C C . ARG A 1 109 ? 0.769 -6.534 -14.717 1.00 93.25 109 ARG A C 1
ATOM 881 O O . ARG A 1 109 ? 1.938 -6.700 -15.059 1.00 93.25 109 ARG A O 1
ATOM 888 N N . MET A 1 110 ? 0.222 -5.332 -14.551 1.00 94.25 110 MET A N 1
ATOM 889 C CA . MET A 1 110 ? 0.975 -4.087 -14.681 1.00 94.25 110 MET A CA 1
ATOM 890 C C . MET A 1 110 ? 2.103 -4.016 -13.644 1.00 94.25 110 MET A C 1
ATOM 892 O O . MET A 1 110 ? 3.244 -3.780 -14.027 1.00 94.25 110 MET A O 1
ATOM 896 N N . TYR A 1 111 ? 1.837 -4.293 -12.365 1.00 93.31 111 TYR A N 1
ATO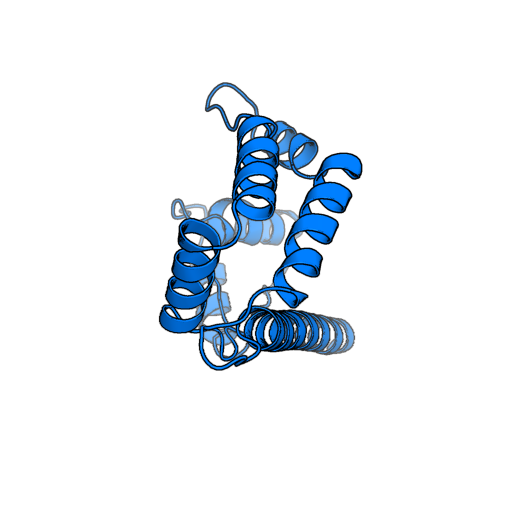M 897 C CA . TYR A 1 111 ? 2.883 -4.309 -11.338 1.00 93.31 111 TYR A CA 1
ATOM 898 C C . TYR A 1 111 ? 3.981 -5.326 -11.656 1.00 93.31 111 TYR A C 1
ATOM 900 O O . TYR A 1 111 ? 5.157 -4.975 -11.639 1.00 93.31 111 TYR A O 1
ATOM 908 N N . LEU A 1 112 ? 3.627 -6.560 -12.027 1.00 94.38 112 LEU A N 1
ATOM 909 C CA . LEU A 1 112 ? 4.618 -7.582 -12.382 1.00 94.38 112 LEU A CA 1
ATOM 910 C C . LEU A 1 112 ? 5.469 -7.187 -13.592 1.00 94.38 112 LEU A C 1
ATOM 912 O O . LEU A 1 112 ? 6.641 -7.549 -13.651 1.00 94.38 112 LEU A O 1
ATOM 916 N N . SER A 1 113 ? 4.920 -6.419 -14.535 1.00 95.88 113 SER A N 1
ATOM 917 C CA . SER A 1 113 ? 5.688 -5.938 -15.686 1.00 95.88 113 SER A CA 1
ATOM 918 C C . SER A 1 113 ? 6.805 -4.958 -15.310 1.00 95.88 113 SER A C 1
ATOM 920 O O . SER A 1 113 ? 7.754 -4.808 -16.074 1.00 95.88 113 SER A O 1
ATOM 922 N N . PHE A 1 114 ? 6.779 -4.360 -14.111 1.00 96.81 114 PHE A N 1
ATOM 923 C CA . PHE A 1 114 ? 7.883 -3.518 -13.642 1.00 96.81 114 PHE A CA 1
ATOM 924 C C . PHE A 1 114 ? 9.196 -4.296 -13.522 1.00 96.81 114 PHE A C 1
ATOM 926 O O . PHE A 1 114 ? 10.255 -3.694 -13.644 1.00 96.81 114 PHE A O 1
ATOM 933 N N . VAL A 1 115 ? 9.168 -5.629 -13.397 1.00 96.12 115 VAL A N 1
ATOM 934 C CA . VAL A 1 115 ? 10.387 -6.459 -13.359 1.00 96.12 115 VAL A CA 1
ATOM 935 C C . VAL A 1 115 ? 11.299 -6.258 -14.576 1.00 96.12 115 VAL A C 1
ATOM 937 O O . VAL A 1 115 ? 12.499 -6.499 -14.490 1.00 96.12 115 VAL A O 1
ATOM 940 N N . THR A 1 116 ? 10.754 -5.808 -15.712 1.00 95.94 116 THR A N 1
ATOM 941 C CA . THR A 1 116 ? 11.530 -5.562 -16.934 1.00 95.94 116 THR A CA 1
ATOM 942 C C . THR A 1 116 ? 12.183 -4.180 -16.970 1.00 95.94 116 THR A C 1
ATOM 944 O O . THR A 1 116 ? 12.888 -3.873 -17.930 1.00 95.94 116 THR A O 1
ATOM 947 N N . VAL A 1 117 ? 11.907 -3.316 -15.987 1.00 97.56 117 VAL A N 1
ATOM 948 C CA . VAL A 1 117 ? 12.397 -1.937 -15.965 1.00 97.56 117 VAL A CA 1
ATOM 949 C C . VAL A 1 117 ? 13.814 -1.885 -15.406 1.00 97.56 117 VAL A C 1
ATOM 951 O O . VAL A 1 117 ? 14.046 -2.190 -14.234 1.00 97.56 117 VAL A O 1
ATOM 954 N N . THR A 1 118 ? 14.746 -1.453 -16.250 1.00 97.38 118 THR A N 1
ATOM 955 C CA . THR A 1 118 ? 16.164 -1.281 -15.946 1.00 97.38 118 THR A CA 1
ATOM 956 C C . THR A 1 118 ? 16.636 0.116 -16.337 1.00 97.38 118 THR A C 1
ATOM 958 O O . THR A 1 118 ? 16.058 0.750 -17.222 1.00 97.38 118 THR A O 1
ATOM 961 N N . ASP A 1 119 ? 17.703 0.597 -15.702 1.00 94.94 119 ASP A N 1
ATOM 962 C CA . ASP A 1 119 ? 18.398 1.802 -16.163 1.00 94.94 119 ASP A CA 1
ATOM 963 C C . ASP A 1 119 ? 19.338 1.498 -17.353 1.00 94.94 119 ASP A C 1
ATOM 965 O O . ASP A 1 119 ? 19.445 0.365 -17.832 1.00 94.94 119 ASP A O 1
ATOM 969 N N . ASN A 1 120 ? 20.052 2.523 -17.830 1.00 91.94 120 ASN A N 1
ATOM 970 C CA . ASN A 1 120 ? 21.017 2.393 -18.930 1.00 91.94 120 ASN A CA 1
ATOM 971 C C . ASN A 1 120 ? 22.259 1.549 -18.579 1.00 91.94 120 ASN A C 1
ATOM 973 O O . ASN A 1 120 ? 23.027 1.212 -19.478 1.00 91.94 120 ASN A O 1
ATOM 977 N N . ASN A 1 121 ? 22.476 1.240 -17.299 1.00 94.06 121 ASN A N 1
ATOM 978 C CA . ASN A 1 121 ? 23.574 0.416 -16.795 1.00 94.06 121 ASN A CA 1
ATOM 979 C C . ASN A 1 121 ? 23.096 -0.990 -16.390 1.00 94.06 121 ASN A C 1
ATOM 981 O O . ASN A 1 121 ? 23.806 -1.682 -15.663 1.00 94.06 121 ASN A O 1
ATOM 985 N N . GLU A 1 122 ? 21.897 -1.396 -16.826 1.00 92.88 122 GLU A N 1
ATOM 986 C CA . GLU A 1 122 ? 21.261 -2.677 -16.491 1.00 92.88 122 GLU A CA 1
ATOM 987 C C . GLU A 1 122 ? 20.930 -2.856 -14.993 1.00 92.88 122 GLU A C 1
ATOM 989 O O . GLU A 1 122 ? 20.657 -3.969 -14.538 1.00 92.88 122 GLU A O 1
ATOM 994 N N . LYS A 1 123 ? 20.888 -1.773 -14.203 1.00 95.69 123 LYS A N 1
ATOM 995 C CA . LYS A 1 123 ? 20.393 -1.811 -12.819 1.00 95.69 123 LYS A CA 1
ATOM 996 C C . LYS A 1 123 ? 18.901 -2.138 -12.827 1.00 95.69 123 LYS A C 1
ATOM 998 O O . LYS A 1 123 ? 18.131 -1.509 -13.550 1.00 95.69 123 LYS A O 1
ATOM 1003 N N . MET A 1 124 ? 18.479 -3.092 -11.997 1.00 96.75 124 MET A N 1
ATOM 1004 C CA . MET A 1 124 ? 17.125 -3.663 -11.995 1.00 96.75 124 MET A CA 1
ATOM 1005 C C . MET A 1 124 ? 16.113 -2.808 -11.208 1.00 96.75 124 MET A C 1
ATOM 1007 O O . MET A 1 124 ? 15.502 -3.276 -10.251 1.00 96.75 124 MET A O 1
ATOM 1011 N N . ILE A 1 125 ? 15.918 -1.552 -11.620 1.00 97.56 125 ILE A N 1
ATOM 1012 C CA . ILE A 1 125 ? 15.108 -0.553 -10.895 1.00 97.56 125 ILE A CA 1
ATOM 1013 C C . ILE A 1 125 ? 13.708 -1.053 -10.533 1.00 97.56 125 ILE A C 1
ATOM 1015 O O . ILE A 1 125 ? 13.274 -0.920 -9.389 1.00 97.56 125 ILE A O 1
ATOM 1019 N N . GLY A 1 126 ? 12.986 -1.645 -11.484 1.00 97.00 126 GLY A N 1
ATOM 1020 C CA . GLY A 1 126 ? 11.631 -2.103 -11.201 1.00 97.00 126 GLY A CA 1
ATOM 1021 C C . GLY A 1 126 ? 11.578 -3.364 -10.334 1.00 97.00 126 GLY A C 1
ATOM 1022 O O . GLY A 1 126 ? 10.642 -3.518 -9.554 1.00 97.00 126 GLY A O 1
ATOM 1023 N N . PHE A 1 127 ? 12.598 -4.227 -10.390 1.00 96.75 127 PHE A N 1
ATOM 1024 C CA . PHE A 1 127 ? 12.730 -5.355 -9.460 1.00 96.75 127 PHE A CA 1
ATOM 1025 C C . PHE A 1 127 ? 13.000 -4.871 -8.030 1.00 96.75 127 PHE A C 1
ATOM 1027 O O . PHE A 1 127 ? 12.336 -5.325 -7.099 1.00 96.75 127 PHE A O 1
ATOM 1034 N N . ASP A 1 128 ? 13.915 -3.915 -7.859 1.00 96.06 128 ASP A N 1
ATOM 1035 C CA . ASP A 1 128 ? 14.229 -3.324 -6.554 1.00 96.06 128 ASP A CA 1
ATOM 1036 C C . ASP A 1 128 ? 12.991 -2.652 -5.939 1.00 96.06 128 ASP A C 1
ATOM 1038 O O . ASP A 1 128 ? 12.682 -2.867 -4.765 1.00 96.06 128 ASP A O 1
ATOM 1042 N N . PHE A 1 129 ? 12.222 -1.911 -6.747 1.00 95.81 129 PHE A N 1
ATOM 1043 C CA . PHE A 1 129 ? 10.944 -1.335 -6.326 1.00 95.81 129 PHE A CA 1
ATOM 1044 C C . PHE A 1 129 ? 9.943 -2.409 -5.872 1.00 95.81 129 PHE A C 1
ATOM 1046 O O . PHE A 1 129 ? 9.357 -2.291 -4.795 1.00 95.81 129 PHE A O 1
ATOM 1053 N N . LEU A 1 130 ? 9.756 -3.472 -6.665 1.00 95.25 130 LEU A N 1
ATOM 1054 C CA . LEU A 1 130 ? 8.825 -4.555 -6.335 1.00 95.25 130 LEU A CA 1
ATOM 1055 C C . LEU A 1 130 ? 9.226 -5.307 -5.061 1.00 95.25 130 LEU A C 1
ATOM 1057 O O . LEU A 1 130 ? 8.346 -5.703 -4.300 1.00 95.25 130 LEU A O 1
ATOM 1061 N N . ASN A 1 131 ? 10.524 -5.475 -4.795 1.00 95.31 131 ASN A N 1
ATOM 1062 C CA . ASN A 1 131 ? 10.994 -6.089 -3.552 1.00 95.31 131 ASN A CA 1
ATOM 1063 C C . ASN A 1 131 ? 10.619 -5.250 -2.331 1.00 95.31 131 ASN A C 1
ATOM 1065 O O . ASN A 1 131 ? 10.049 -5.789 -1.384 1.00 95.31 131 ASN A O 1
ATOM 1069 N N . LYS A 1 132 ? 10.877 -3.937 -2.373 1.00 95.00 132 LYS A N 1
ATOM 1070 C CA . LYS A 1 132 ? 10.494 -3.019 -1.288 1.00 95.00 132 LYS A CA 1
ATOM 1071 C C . LYS A 1 132 ? 8.974 -2.992 -1.088 1.00 95.00 132 LYS A C 1
ATOM 1073 O O . LYS A 1 132 ? 8.491 -2.983 0.042 1.00 95.00 132 LYS A O 1
ATOM 1078 N N . TRP A 1 133 ? 8.212 -3.026 -2.184 1.00 93.25 133 TRP A N 1
ATOM 1079 C CA . TRP A 1 133 ? 6.751 -3.119 -2.138 1.00 93.25 133 TRP A CA 1
ATOM 1080 C C . TRP A 1 133 ? 6.277 -4.410 -1.467 1.00 93.25 133 TRP A C 1
ATOM 1082 O O . TRP A 1 133 ? 5.454 -4.369 -0.554 1.00 93.25 133 TRP A O 1
ATOM 1092 N N . LEU A 1 134 ? 6.819 -5.560 -1.874 1.00 94.06 134 LEU A N 1
ATOM 1093 C CA . LEU A 1 134 ? 6.465 -6.856 -1.299 1.00 94.06 134 LEU A CA 1
ATOM 1094 C C . LEU A 1 134 ? 6.831 -6.946 0.185 1.00 94.06 134 LEU A C 1
ATOM 1096 O O . LEU A 1 134 ? 6.052 -7.474 0.975 1.00 94.06 134 LEU A O 1
ATOM 1100 N N . GLU A 1 135 ? 7.995 -6.427 0.571 1.00 95.56 135 GLU A N 1
ATOM 1101 C CA . GLU A 1 135 ? 8.400 -6.361 1.972 1.00 95.56 135 GLU A CA 1
ATOM 1102 C C . GLU A 1 135 ? 7.372 -5.585 2.798 1.00 95.56 135 GLU A C 1
ATOM 1104 O O . GLU A 1 135 ? 6.933 -6.069 3.845 1.00 95.56 135 GLU A O 1
ATOM 1109 N N . ARG A 1 136 ? 6.905 -4.438 2.285 1.00 94.25 136 ARG A N 1
ATOM 1110 C CA . ARG A 1 136 ? 5.843 -3.675 2.938 1.00 94.25 136 ARG A CA 1
ATOM 1111 C C . ARG A 1 136 ? 4.568 -4.483 3.124 1.00 94.25 136 ARG A C 1
ATOM 1113 O O . ARG A 1 136 ? 4.049 -4.532 4.238 1.00 94.25 136 ARG A O 1
ATOM 1120 N N . GLU A 1 137 ? 4.094 -5.155 2.083 1.00 93.56 137 GLU A N 1
ATOM 1121 C CA . GLU A 1 137 ? 2.887 -5.986 2.168 1.00 93.56 137 GLU A CA 1
ATOM 1122 C C . GLU A 1 137 ? 3.033 -7.118 3.202 1.00 93.56 137 GLU A C 1
ATOM 1124 O O . GLU A 1 137 ? 2.128 -7.362 4.004 1.00 93.56 137 GLU A O 1
ATOM 1129 N N . LEU A 1 138 ? 4.197 -7.775 3.250 1.00 96.38 138 LEU A N 1
ATOM 1130 C CA . LEU A 1 138 ? 4.478 -8.832 4.226 1.00 96.38 138 LEU A CA 1
ATOM 1131 C C . LEU A 1 138 ? 4.547 -8.299 5.662 1.00 96.38 138 LEU A C 1
ATOM 1133 O O . LEU A 1 138 ? 4.070 -8.964 6.585 1.00 96.38 138 LEU A O 1
ATOM 1137 N N . MET A 1 139 ? 5.097 -7.101 5.860 1.00 96.06 139 MET A N 1
ATOM 1138 C CA . MET A 1 139 ? 5.144 -6.453 7.170 1.00 96.06 139 MET A CA 1
ATOM 1139 C C . MET A 1 139 ? 3.752 -6.047 7.658 1.00 96.06 139 MET A C 1
ATOM 1141 O O . MET A 1 139 ? 3.419 -6.296 8.818 1.00 96.06 139 MET A O 1
ATOM 1145 N N . VAL A 1 140 ? 2.902 -5.511 6.778 1.00 95.38 140 VAL A N 1
ATOM 1146 C CA . VAL A 1 140 ? 1.495 -5.227 7.107 1.00 95.38 140 VAL A CA 1
ATOM 1147 C C . VAL A 1 140 ? 0.754 -6.515 7.463 1.00 95.38 140 VAL A C 1
ATOM 1149 O O . VAL A 1 140 ? 0.077 -6.574 8.492 1.00 95.38 140 VAL A O 1
ATOM 1152 N N . PHE A 1 141 ? 0.932 -7.581 6.678 1.00 96.25 141 PHE A N 1
ATOM 1153 C CA . PHE A 1 141 ? 0.349 -8.888 6.979 1.00 96.25 141 PHE A CA 1
ATOM 1154 C C . PHE A 1 141 ? 0.801 -9.422 8.346 1.00 96.25 141 PHE A C 1
ATOM 1156 O O . PHE A 1 141 ? -0.035 -9.833 9.153 1.00 96.25 141 PHE A O 1
ATOM 1163 N N . LYS A 1 142 ? 2.104 -9.361 8.647 1.00 95.75 142 LYS A N 1
ATOM 1164 C CA . LYS A 1 142 ? 2.649 -9.729 9.961 1.00 95.75 142 LYS A CA 1
ATOM 1165 C C . LYS A 1 142 ? 1.977 -8.933 11.084 1.00 95.75 142 LYS A C 1
ATOM 1167 O O . LYS A 1 142 ? 1.519 -9.538 12.052 1.00 95.75 142 LYS A O 1
ATOM 1172 N N . ASN A 1 143 ? 1.864 -7.611 10.943 1.00 95.38 143 ASN A N 1
ATOM 1173 C CA . ASN A 1 143 ? 1.237 -6.747 11.948 1.00 95.38 143 ASN A CA 1
ATOM 1174 C C . ASN A 1 143 ? -0.241 -7.107 12.181 1.00 95.38 143 ASN A C 1
ATOM 1176 O O . ASN A 1 143 ? -0.708 -7.085 13.323 1.00 95.38 143 ASN A O 1
ATOM 1180 N N . ILE A 1 144 ? -0.974 -7.470 11.122 1.00 95.06 144 ILE A N 1
ATOM 1181 C CA . ILE A 1 144 ? -2.359 -7.956 11.216 1.00 95.06 144 ILE A CA 1
ATOM 1182 C C . ILE A 1 144 ? -2.416 -9.276 11.992 1.00 95.06 144 ILE A C 1
ATOM 1184 O O . ILE A 1 144 ? -3.236 -9.411 12.902 1.00 95.06 144 ILE A O 1
ATOM 1188 N N . VAL A 1 145 ? -1.552 -10.242 11.665 1.00 95.69 145 VAL A N 1
ATOM 1189 C CA . VAL A 1 145 ? -1.506 -11.553 12.337 1.00 95.69 145 VAL A CA 1
ATOM 1190 C C . VAL A 1 145 ? -1.165 -11.407 13.820 1.00 95.69 145 VAL A C 1
ATOM 1192 O O . VAL A 1 145 ? -1.806 -12.038 14.656 1.00 95.69 145 VAL A O 1
ATOM 1195 N N . GLU A 1 146 ? -0.192 -10.567 14.168 1.00 93.88 146 GLU A N 1
ATOM 1196 C CA . GLU A 1 146 ? 0.179 -10.309 15.565 1.00 93.88 146 GLU A CA 1
ATOM 1197 C C . GLU A 1 146 ? -0.973 -9.662 16.338 1.00 93.88 146 GLU A C 1
ATOM 1199 O O . GLU A 1 146 ? -1.303 -10.097 17.440 1.00 93.88 146 GLU A O 1
ATOM 1204 N N . THR A 1 147 ? -1.642 -8.683 15.726 1.00 90.88 147 THR A N 1
ATOM 1205 C CA . THR A 1 147 ? -2.798 -8.010 16.333 1.00 90.88 147 THR A CA 1
ATOM 1206 C C . THR A 1 147 ? -3.976 -8.976 16.522 1.00 90.88 147 THR A C 1
ATOM 1208 O O . THR A 1 147 ? -4.602 -8.975 17.574 1.00 90.88 147 THR A O 1
ATOM 1211 N N . SER A 1 148 ? -4.242 -9.855 15.551 1.00 88.12 148 SER A N 1
ATOM 1212 C CA . SER A 1 148 ? -5.371 -10.804 15.599 1.00 88.12 148 SER A CA 1
ATOM 1213 C C . SER A 1 148 ? -5.189 -11.938 16.615 1.00 88.12 148 SER A C 1
ATOM 1215 O O . SER A 1 148 ? -6.165 -12.573 16.994 1.00 88.12 148 SER A O 1
ATOM 1217 N N . ASN A 1 149 ? -3.948 -12.222 17.022 1.00 83.00 149 ASN A N 1
ATOM 1218 C CA . ASN A 1 149 ? -3.608 -13.260 18.005 1.00 83.00 149 ASN A CA 1
ATOM 1219 C C . ASN A 1 149 ? -3.340 -12.693 19.412 1.00 83.00 149 ASN A C 1
ATOM 1221 O O . ASN A 1 149 ? -2.876 -13.428 20.282 1.00 83.00 149 ASN A O 1
ATOM 1225 N N . SER A 1 150 ? -3.545 -11.388 19.617 1.00 64.06 150 SER A N 1
ATOM 1226 C CA . SER A 1 150 ? -3.329 -10.714 20.907 1.00 64.06 150 SER A CA 1
ATOM 1227 C C . SER A 1 150 ? -4.582 -10.684 21.804 1.00 64.06 150 SER A C 1
ATOM 1229 O O . SER A 1 150 ? -4.504 -10.161 22.917 1.00 64.06 150 SER A O 1
ATOM 1231 N N . ASP A 1 151 ? -5.693 -11.265 21.331 1.00 51.69 151 ASP A N 1
ATOM 1232 C CA . ASP A 1 151 ? -6.918 -11.593 22.086 1.00 51.69 151 ASP A CA 1
ATOM 1233 C C . ASP A 1 151 ? -6.856 -13.019 22.672 1.00 51.69 151 ASP A C 1
ATOM 1235 O O . ASP A 1 151 ? -7.405 -13.232 23.782 1.00 51.69 151 ASP A O 1
#

Radius of gyration: 18.91 Å; chains: 1; bounding box: 47×29×47 Å

Secondary structure (DSSP, 8-state):
---BGGGHHHHHHHHHH-SS---SSHIIIIIIHHHHHTT-S-----B--TT--HHHHHHHHHHHHHH-HHHHHHHHHHHHHSPP--TTS-HHHHHHHHS-HHHHHHHHHHHHHGGG---TT---HHHHHHHHHHHHHHHHHHHHHHHHT--

Foldseek 3Di:
DADAQVCQVVQFVVLVVPPVDFDPDCCRVPVSVVCVVVVNNGDGRLFDPFDDDPVLVVVLVVQCVPPPVVLVVLVVVLVVPQDDDDPPDDPVVNVVSNPDPVSVVSVVVSLVVLQPGADPVRHRSSVVNVVRVVVRVVSSVVSVVVVVPPD